Protein AF-A0A834ACS6-F1 (afdb_monomer_lite)

Radius of gyration: 17.72 Å; chains: 1; bounding box: 44×29×46 Å

Structure (mmCIF, N/CA/C/O backbone):
data_AF-A0A834ACS6-F1
#
_entry.id   AF-A0A834ACS6-F1
#
loop_
_atom_site.group_PDB
_atom_site.id
_atom_site.type_symbol
_atom_site.label_atom_id
_atom_site.label_alt_id
_atom_site.label_comp_id
_atom_site.label_asym_id
_atom_site.label_entity_id
_atom_site.label_seq_id
_atom_site.pdbx_PDB_ins_code
_atom_site.Cartn_x
_atom_site.Cartn_y
_atom_site.Cartn_z
_atom_site.occupancy
_atom_site.B_iso_or_equiv
_atom_site.auth_seq_id
_atom_site.auth_comp_id
_atom_site.auth_asym_id
_atom_site.auth_atom_id
_atom_site.pdbx_PDB_model_num
ATOM 1 N N . MET A 1 1 ? 6.576 -17.985 17.722 1.00 55.75 1 MET A N 1
ATOM 2 C CA . MET A 1 1 ? 7.570 -17.005 17.249 1.00 55.75 1 MET A CA 1
ATOM 3 C C . MET A 1 1 ? 7.306 -15.733 18.004 1.00 55.75 1 MET A C 1
ATOM 5 O O . MET A 1 1 ? 6.139 -15.431 18.216 1.00 55.75 1 MET A O 1
ATOM 9 N N . ASP A 1 2 ? 8.365 -15.080 18.455 1.00 81.12 2 ASP A N 1
ATOM 10 C CA . ASP A 1 2 ? 8.281 -13.766 19.085 1.00 81.12 2 ASP A CA 1
ATOM 11 C C . ASP A 1 2 ? 7.873 -12.723 18.027 1.00 81.12 2 ASP A C 1
ATOM 13 O O . ASP A 1 2 ? 8.293 -12.823 16.867 1.00 81.12 2 ASP A O 1
ATOM 17 N N . ASP A 1 3 ? 7.047 -11.744 18.390 1.00 79.25 3 ASP A N 1
ATOM 18 C CA . ASP A 1 3 ? 6.536 -10.731 17.456 1.00 79.25 3 ASP A CA 1
ATOM 19 C C . ASP A 1 3 ? 7.676 -9.887 16.868 1.00 79.25 3 ASP A C 1
ATOM 21 O O . ASP A 1 3 ? 7.630 -9.457 15.712 1.00 79.25 3 ASP A O 1
ATOM 25 N N . GLU A 1 4 ? 8.764 -9.728 17.625 1.00 84.50 4 GLU A N 1
ATOM 26 C CA . GLU A 1 4 ? 10.015 -9.120 17.165 1.00 84.50 4 GLU A CA 1
ATOM 27 C C . GLU A 1 4 ? 10.698 -9.930 16.049 1.00 84.50 4 GLU A C 1
ATOM 29 O O . GLU A 1 4 ? 11.180 -9.380 15.053 1.00 84.50 4 GLU A O 1
ATOM 34 N N . GLU A 1 5 ? 10.714 -11.258 16.175 1.00 88.44 5 GLU A N 1
ATOM 35 C CA . GLU A 1 5 ? 11.310 -12.150 15.179 1.00 88.44 5 GLU A CA 1
ATOM 36 C C . GLU A 1 5 ? 10.498 -12.127 13.878 1.00 88.44 5 GLU A C 1
ATOM 38 O O . GLU A 1 5 ? 11.068 -12.017 12.786 1.00 88.44 5 GLU A O 1
ATOM 43 N N . ASN A 1 6 ? 9.167 -12.145 13.999 1.00 87.75 6 ASN A N 1
ATOM 44 C CA . ASN A 1 6 ? 8.237 -12.002 12.879 1.00 87.75 6 ASN A CA 1
ATOM 45 C C . ASN A 1 6 ? 8.449 -10.674 12.141 1.00 87.75 6 ASN A C 1
ATOM 47 O O . ASN A 1 6 ? 8.594 -10.659 10.914 1.00 87.75 6 ASN A O 1
ATOM 51 N N . TYR A 1 7 ? 8.521 -9.562 12.877 1.00 90.56 7 TYR A N 1
ATOM 52 C CA . TYR A 1 7 ? 8.763 -8.239 12.305 1.00 90.56 7 TYR A CA 1
ATOM 53 C C . TYR A 1 7 ? 10.117 -8.162 11.587 1.00 90.56 7 TYR A C 1
ATOM 55 O O . TYR A 1 7 ? 10.200 -7.699 10.444 1.00 90.56 7 TYR A O 1
ATOM 63 N N . SER A 1 8 ? 11.180 -8.678 12.210 1.00 93.06 8 SER A N 1
ATOM 64 C CA . SER A 1 8 ? 12.515 -8.740 11.607 1.00 93.06 8 SER A CA 1
ATOM 65 C C . SER A 1 8 ? 12.514 -9.546 10.306 1.00 93.06 8 SER A C 1
ATOM 67 O O . SER A 1 8 ? 13.091 -9.115 9.300 1.00 93.06 8 SER A O 1
ATOM 69 N N . ALA A 1 9 ? 11.835 -10.696 10.288 1.00 94.06 9 ALA A N 1
ATOM 70 C CA . ALA A 1 9 ? 11.708 -11.533 9.101 1.00 94.06 9 ALA A CA 1
ATOM 71 C C . ALA A 1 9 ? 10.937 -10.818 7.979 1.00 94.06 9 ALA A C 1
ATOM 73 O O . ALA A 1 9 ? 11.402 -10.797 6.836 1.00 94.06 9 ALA A O 1
ATOM 74 N N . ALA A 1 10 ? 9.815 -10.168 8.302 1.00 93.50 10 ALA A N 1
ATOM 75 C CA . ALA A 1 10 ? 9.026 -9.391 7.349 1.00 93.50 10 ALA A CA 1
ATOM 76 C C . ALA A 1 10 ? 9.825 -8.214 6.763 1.00 93.50 10 ALA A C 1
ATOM 78 O O . ALA A 1 10 ? 9.845 -8.021 5.547 1.00 93.50 10 ALA A O 1
ATOM 79 N N . SER A 1 11 ? 10.562 -7.478 7.600 1.00 93.88 11 SER A N 1
ATOM 80 C CA . SER A 1 11 ? 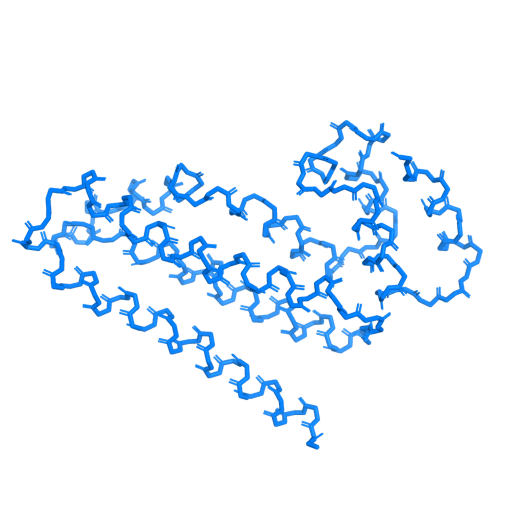11.436 -6.377 7.174 1.00 93.88 11 SER A CA 1
ATOM 81 C C . SER A 1 11 ? 12.523 -6.847 6.211 1.00 93.88 11 SER A C 1
ATOM 83 O O . SER A 1 11 ? 12.721 -6.257 5.143 1.00 93.88 11 SER A O 1
ATOM 85 N N . LYS A 1 12 ? 13.183 -7.967 6.528 1.00 95.56 12 LYS A N 1
ATOM 86 C CA . LYS A 1 12 ? 14.165 -8.595 5.634 1.00 95.56 12 LYS A CA 1
ATOM 87 C C . LYS A 1 12 ? 13.528 -9.023 4.315 1.00 95.56 12 LYS A C 1
ATOM 89 O O . LYS A 1 12 ? 14.106 -8.752 3.266 1.00 95.56 12 LYS A O 1
ATOM 94 N N . ALA A 1 13 ? 12.348 -9.641 4.346 1.00 95.19 13 ALA A N 1
ATOM 95 C CA . ALA A 1 13 ? 11.644 -10.077 3.143 1.00 95.19 13 ALA A CA 1
ATOM 96 C C . ALA A 1 13 ? 11.281 -8.894 2.230 1.00 95.19 13 ALA A C 1
ATOM 98 O O . ALA A 1 13 ? 11.572 -8.935 1.035 1.00 95.19 13 ALA A O 1
ATOM 99 N N . VAL A 1 14 ? 10.734 -7.810 2.789 1.00 95.44 14 VAL A N 1
ATOM 100 C CA . VAL A 1 14 ? 10.413 -6.577 2.051 1.00 95.44 14 VAL A CA 1
ATOM 101 C C . VAL A 1 14 ? 11.657 -5.995 1.378 1.00 95.44 14 VAL A C 1
ATOM 103 O O . VAL A 1 14 ? 11.653 -5.734 0.172 1.00 95.44 14 VAL A O 1
ATOM 106 N N . ARG A 1 15 ? 12.754 -5.847 2.128 1.00 95.88 15 ARG A N 1
ATOM 107 C CA . ARG A 1 15 ? 14.026 -5.342 1.586 1.00 95.88 15 ARG A CA 1
ATOM 108 C C . ARG A 1 15 ? 14.594 -6.262 0.514 1.00 95.88 15 ARG A C 1
ATOM 110 O O . ARG A 1 15 ? 15.105 -5.779 -0.492 1.00 95.88 15 ARG A O 1
ATOM 117 N N . GLN A 1 16 ? 14.470 -7.573 0.697 1.00 97.12 16 GLN A N 1
ATOM 118 C CA . GLN A 1 16 ? 14.925 -8.557 -0.276 1.00 97.12 16 GLN A CA 1
ATOM 119 C C . GLN A 1 16 ? 14.148 -8.446 -1.590 1.00 97.12 16 GLN A C 1
ATOM 121 O O . GLN A 1 16 ? 14.768 -8.463 -2.651 1.00 97.12 16 GLN A O 1
ATOM 126 N N . VAL A 1 17 ? 12.821 -8.287 -1.542 1.00 96.69 17 VAL A N 1
ATOM 127 C CA . VAL A 1 17 ? 11.998 -8.072 -2.744 1.00 96.69 17 VAL A CA 1
ATOM 128 C C . VAL A 1 17 ? 12.476 -6.831 -3.493 1.00 96.69 17 VAL A C 1
ATOM 130 O O . VAL A 1 17 ? 12.821 -6.927 -4.669 1.00 96.69 17 VAL A O 1
ATOM 133 N N . LEU A 1 18 ? 12.590 -5.689 -2.810 1.00 96.69 18 LEU A N 1
ATOM 134 C CA . LEU A 1 18 ? 13.067 -4.438 -3.411 1.00 96.69 18 LEU A CA 1
ATOM 135 C C . LEU A 1 18 ? 14.474 -4.580 -4.003 1.00 96.69 18 LEU A C 1
ATOM 137 O O . LEU A 1 18 ? 14.740 -4.108 -5.108 1.00 96.69 18 LEU A O 1
ATOM 141 N N . HIS A 1 19 ? 15.368 -5.271 -3.297 1.00 96.94 19 HIS A N 1
ATOM 142 C CA . HIS A 1 19 ? 16.716 -5.552 -3.773 1.00 96.94 19 HIS A CA 1
ATOM 143 C C . HIS A 1 19 ? 16.708 -6.382 -5.064 1.00 96.94 19 HIS A C 1
ATOM 145 O O . HIS A 1 19 ? 17.413 -6.040 -6.014 1.00 96.94 19 HIS A O 1
ATOM 151 N N . GLN A 1 20 ? 15.889 -7.436 -5.145 1.00 96.75 20 GLN A N 1
ATOM 152 C CA . GLN A 1 20 ? 15.779 -8.231 -6.371 1.00 96.75 20 GLN A CA 1
ATOM 153 C C . GLN A 1 20 ? 15.179 -7.427 -7.531 1.00 96.7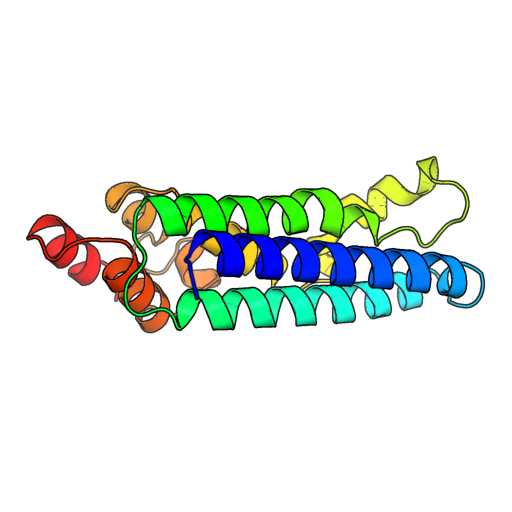5 20 GLN A C 1
ATOM 155 O O . GLN A 1 20 ? 15.674 -7.544 -8.650 1.00 96.75 20 GLN A O 1
ATOM 160 N N . LEU A 1 21 ? 14.190 -6.561 -7.281 1.00 96.56 21 LEU A N 1
ATOM 161 C CA . LEU A 1 21 ? 13.645 -5.673 -8.316 1.00 96.56 21 LEU A CA 1
ATOM 162 C C . LEU A 1 21 ? 14.705 -4.708 -8.859 1.00 96.56 21 LEU A C 1
ATOM 164 O O . LEU A 1 21 ? 14.840 -4.577 -10.073 1.00 96.56 21 LEU A O 1
ATOM 168 N N . LYS A 1 22 ? 15.509 -4.095 -7.980 1.00 95.44 22 LYS A N 1
ATOM 169 C CA . LYS A 1 22 ? 16.631 -3.226 -8.380 1.00 95.44 22 LYS A CA 1
ATOM 170 C C . LYS A 1 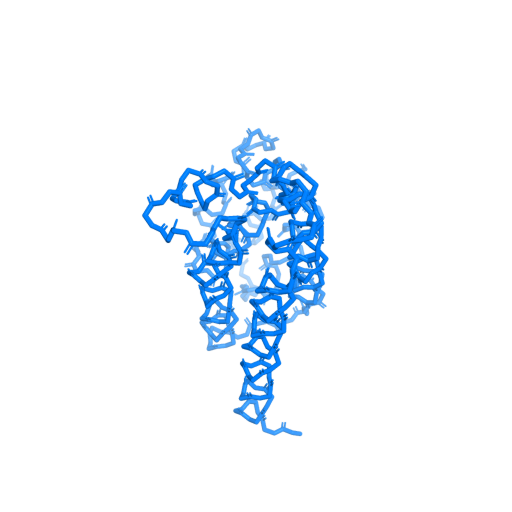22 ? 17.650 -3.989 -9.234 1.00 95.44 22 LYS A C 1
ATOM 172 O O . LYS A 1 22 ? 18.082 -3.489 -10.267 1.00 95.44 22 LYS A O 1
ATOM 177 N N . ARG A 1 23 ? 17.997 -5.225 -8.850 1.00 95.38 23 ARG A N 1
ATOM 178 C CA . ARG A 1 23 ? 18.924 -6.077 -9.618 1.00 95.38 23 ARG A CA 1
ATOM 179 C C . ARG A 1 23 ? 18.390 -6.447 -10.998 1.00 95.38 23 ARG A C 1
ATOM 181 O O . ARG A 1 23 ? 19.149 -6.399 -11.959 1.00 95.38 23 ARG A O 1
ATOM 188 N N . LEU A 1 24 ? 17.109 -6.803 -11.099 1.00 94.44 24 LEU A N 1
ATOM 189 C CA . LEU A 1 24 ? 16.462 -7.042 -12.391 1.00 94.44 24 LEU A CA 1
ATOM 190 C C . LEU A 1 24 ? 16.489 -5.778 -13.253 1.00 94.44 24 LEU A C 1
ATOM 192 O O . LEU A 1 24 ? 16.800 -5.863 -14.438 1.00 94.44 24 LEU A O 1
ATOM 196 N N . GLY A 1 25 ? 16.257 -4.615 -12.641 1.00 92.75 25 GLY A N 1
ATOM 197 C CA . GLY A 1 25 ? 16.346 -3.319 -13.301 1.00 92.75 25 GLY A CA 1
ATOM 198 C C . GLY A 1 25 ? 17.687 -3.086 -14.002 1.00 92.75 25 GLY A C 1
ATOM 199 O O . GLY A 1 25 ? 17.719 -2.767 -15.187 1.00 92.75 25 GLY A O 1
ATOM 200 N N . LEU A 1 26 ? 18.801 -3.364 -13.321 1.00 92.50 26 LEU A N 1
ATOM 201 C CA . LEU A 1 26 ? 20.143 -3.214 -13.904 1.00 92.50 26 LEU A CA 1
ATOM 202 C C . LEU A 1 26 ? 20.374 -4.085 -15.145 1.00 92.50 26 LEU A C 1
ATOM 204 O O . LEU A 1 26 ? 21.118 -3.691 -16.033 1.00 92.50 26 LEU A O 1
ATOM 208 N N . VAL A 1 27 ? 19.749 -5.262 -15.217 1.00 94.06 27 VAL A N 1
ATOM 209 C CA . VAL A 1 27 ? 19.851 -6.142 -16.392 1.00 94.06 27 VAL A CA 1
ATOM 210 C C . VAL A 1 27 ? 18.899 -5.685 -17.498 1.00 94.06 27 VAL A C 1
ATOM 212 O O . VAL A 1 27 ? 19.212 -5.785 -18.680 1.00 94.06 27 VAL A O 1
ATOM 215 N N . TRP A 1 28 ? 17.716 -5.198 -17.131 1.00 95.12 28 TRP A N 1
ATOM 216 C CA . TRP A 1 28 ? 16.667 -4.839 -18.079 1.00 95.12 28 TRP A CA 1
ATOM 217 C C . TRP A 1 28 ? 16.856 -3.476 -18.733 1.00 95.12 28 TRP A C 1
ATOM 219 O O . TRP A 1 28 ? 16.389 -3.316 -19.856 1.00 95.12 28 TRP A O 1
ATOM 229 N N . GLN A 1 29 ? 17.520 -2.516 -18.084 1.00 92.75 29 GLN A N 1
ATOM 230 C CA . GLN A 1 29 ? 17.731 -1.173 -18.647 1.00 92.75 29 GLN A CA 1
ATOM 231 C C . GLN A 1 29 ? 18.480 -1.204 -19.995 1.00 92.75 29 GLN A C 1
ATOM 233 O O . GLN A 1 29 ? 18.186 -0.402 -20.875 1.00 92.75 29 GLN A O 1
ATOM 238 N N . ASP A 1 30 ? 19.387 -2.172 -20.185 1.00 91.19 30 ASP A N 1
ATOM 239 C CA . ASP A 1 30 ? 20.202 -2.310 -21.403 1.00 91.19 30 ASP A CA 1
ATOM 240 C C . ASP A 1 30 ? 19.556 -3.219 -22.467 1.00 91.19 30 ASP A C 1
ATOM 242 O O . ASP A 1 30 ? 20.063 -3.348 -23.581 1.00 91.19 30 ASP A O 1
ATOM 246 N N . VAL A 1 31 ? 18.435 -3.869 -22.133 1.00 95.31 31 VAL A N 1
ATOM 247 C CA . VAL A 1 31 ? 17.772 -4.874 -22.984 1.00 95.31 31 VAL A CA 1
ATOM 248 C C . VAL A 1 31 ? 16.376 -4.427 -23.415 1.00 95.31 31 VAL A C 1
ATOM 250 O O . VAL A 1 31 ? 15.955 -4.691 -24.542 1.00 95.31 31 VAL A O 1
ATOM 253 N N . LEU A 1 32 ? 15.631 -3.773 -22.524 1.00 95.56 32 LEU A N 1
ATOM 254 C CA . LEU A 1 32 ? 14.239 -3.399 -22.741 1.00 95.56 32 LEU A CA 1
ATOM 255 C C . LEU A 1 32 ? 14.114 -1.918 -23.114 1.00 95.56 32 LEU A C 1
ATOM 257 O O . LEU A 1 32 ? 14.714 -1.061 -22.469 1.00 95.56 32 LEU A O 1
ATOM 261 N N . PRO A 1 33 ? 13.236 -1.574 -24.072 1.00 97.00 33 PRO A N 1
ATOM 262 C CA . PRO A 1 33 ? 12.802 -0.196 -24.248 1.00 97.00 33 PRO A CA 1
ATOM 263 C C . PRO A 1 33 ? 12.176 0.355 -22.959 1.00 97.00 33 PRO A C 1
ATOM 265 O O . PRO A 1 33 ? 11.445 -0.353 -22.264 1.00 97.00 33 PRO A O 1
ATOM 268 N N . VAL A 1 34 ? 12.391 1.644 -22.684 1.00 95.69 34 VAL A N 1
ATOM 269 C CA . VAL A 1 34 ? 11.947 2.350 -21.463 1.00 95.69 34 VAL A CA 1
ATOM 270 C C . VAL A 1 34 ? 10.494 2.049 -21.076 1.00 95.69 34 VAL A C 1
ATOM 272 O O . VAL A 1 34 ? 10.192 1.749 -19.924 1.00 95.69 34 VAL A O 1
ATOM 275 N N . ASN A 1 35 ? 9.568 2.115 -22.033 1.00 94.75 35 ASN A N 1
ATOM 276 C CA . ASN A 1 35 ? 8.147 1.890 -21.773 1.00 94.75 35 ASN A CA 1
ATOM 277 C C . ASN A 1 35 ? 7.841 0.437 -21.370 1.00 94.75 35 ASN A C 1
ATOM 279 O O . ASN A 1 35 ? 6.913 0.199 -20.598 1.00 94.75 35 ASN A O 1
ATOM 283 N N . ILE A 1 36 ? 8.596 -0.529 -21.896 1.00 97.25 36 ILE A N 1
ATOM 284 C CA . ILE A 1 36 ? 8.468 -1.946 -21.550 1.00 97.25 36 ILE A CA 1
ATOM 285 C C . ILE A 1 36 ? 9.109 -2.208 -20.189 1.00 97.25 36 ILE A C 1
ATOM 287 O O . ILE A 1 36 ? 8.491 -2.877 -19.364 1.00 97.25 36 ILE A O 1
ATOM 291 N N . TYR A 1 37 ? 10.272 -1.608 -19.917 1.00 97.44 37 TYR A N 1
ATOM 292 C CA . TYR A 1 37 ? 10.913 -1.633 -18.602 1.00 97.44 37 TYR A CA 1
ATOM 293 C C . TYR A 1 37 ? 9.950 -1.168 -17.503 1.00 97.44 37 TYR A C 1
ATOM 295 O O . TYR A 1 37 ? 9.680 -1.913 -16.560 1.00 97.44 37 TYR A O 1
ATOM 303 N N . CYS A 1 38 ? 9.380 0.038 -17.638 1.00 97.25 38 CYS A N 1
ATOM 304 C CA . CYS A 1 38 ? 8.524 0.621 -16.601 1.00 97.25 38 CYS A CA 1
ATOM 305 C C . CYS A 1 38 ? 7.270 -0.226 -16.361 1.00 97.25 38 CYS A C 1
ATOM 307 O O . CYS A 1 38 ? 6.877 -0.435 -15.215 1.00 97.25 38 CYS A O 1
ATOM 309 N N . LYS A 1 39 ? 6.674 -0.781 -17.424 1.00 97.31 39 LYS A N 1
ATOM 310 C CA . LYS A 1 39 ? 5.543 -1.711 -17.302 1.00 97.31 39 LYS A CA 1
ATOM 311 C C . LYS A 1 39 ? 5.934 -3.009 -16.595 1.00 97.31 39 LYS A C 1
ATOM 313 O O . LYS A 1 39 ? 5.192 -3.462 -15.726 1.00 97.31 39 LYS A O 1
ATOM 318 N N . ALA A 1 40 ? 7.073 -3.604 -16.947 1.00 97.50 40 ALA A N 1
ATOM 319 C CA . ALA A 1 40 ? 7.528 -4.863 -16.365 1.00 97.50 40 ALA A CA 1
ATOM 320 C C . ALA A 1 40 ? 7.833 -4.712 -14.869 1.00 97.50 40 ALA A C 1
ATOM 322 O O . ALA A 1 40 ? 7.271 -5.432 -14.044 1.00 97.50 40 ALA A O 1
ATOM 323 N N . VAL A 1 41 ? 8.660 -3.730 -14.504 1.00 96.94 41 VAL A N 1
ATOM 324 C CA . VAL A 1 41 ? 9.016 -3.480 -13.102 1.00 96.94 41 VAL A CA 1
ATOM 325 C C . VAL A 1 41 ? 7.804 -3.003 -12.299 1.00 96.94 41 VAL A C 1
ATOM 327 O O . VAL A 1 41 ? 7.591 -3.474 -11.183 1.00 96.94 41 VAL A O 1
ATOM 330 N N . GLY A 1 42 ? 6.960 -2.142 -12.877 1.00 97.75 42 GLY A N 1
ATOM 331 C CA . GLY A 1 42 ? 5.718 -1.703 -12.242 1.00 97.75 42 GLY A CA 1
ATOM 332 C C . GLY A 1 42 ? 4.754 -2.851 -11.960 1.00 97.75 42 GLY A C 1
ATOM 333 O O . GLY A 1 42 ? 4.179 -2.907 -10.877 1.00 97.75 42 GLY A O 1
ATOM 334 N N . THR A 1 43 ? 4.654 -3.831 -12.862 1.00 98.12 43 THR A N 1
ATOM 335 C CA . THR A 1 43 ? 3.851 -5.043 -12.631 1.00 98.12 43 THR A CA 1
ATOM 336 C C . THR A 1 43 ? 4.382 -5.840 -11.441 1.00 98.12 43 THR A C 1
ATOM 338 O O . THR A 1 43 ? 3.604 -6.213 -10.566 1.00 98.12 43 THR A O 1
ATOM 341 N N . LEU A 1 44 ? 5.700 -6.052 -11.358 1.00 98.06 44 LEU A N 1
ATOM 342 C CA . LEU A 1 44 ? 6.306 -6.783 -10.242 1.00 98.06 44 LEU A CA 1
ATOM 343 C C . LEU A 1 44 ? 6.126 -6.058 -8.901 1.00 98.06 44 LEU A C 1
ATOM 345 O O . LEU A 1 44 ? 5.750 -6.681 -7.906 1.00 98.06 44 LEU A O 1
ATOM 349 N N . LEU A 1 45 ? 6.351 -4.741 -8.873 1.00 98.25 45 LEU A N 1
ATOM 350 C CA . LEU A 1 45 ? 6.130 -3.936 -7.673 1.00 98.25 45 LEU A CA 1
ATOM 351 C C . LEU A 1 45 ? 4.647 -3.933 -7.273 1.00 98.25 45 LEU A C 1
ATOM 353 O O . LEU A 1 45 ? 4.329 -4.063 -6.093 1.00 98.25 45 LEU A O 1
ATOM 357 N N . ASN A 1 46 ? 3.736 -3.856 -8.247 1.00 98.38 46 ASN A N 1
ATOM 358 C CA . ASN A 1 46 ? 2.300 -3.956 -8.007 1.00 98.38 46 ASN A CA 1
ATOM 359 C C . ASN A 1 46 ? 1.918 -5.298 -7.382 1.00 98.38 46 ASN A C 1
ATOM 361 O O . ASN A 1 46 ? 1.101 -5.313 -6.466 1.00 98.38 46 ASN A O 1
ATOM 365 N N . THR A 1 47 ? 2.498 -6.411 -7.834 1.00 98.19 47 THR A N 1
ATOM 366 C CA . THR A 1 47 ? 2.263 -7.730 -7.231 1.00 98.19 47 THR A CA 1
ATOM 367 C C . THR A 1 47 ? 2.712 -7.762 -5.772 1.00 98.19 47 THR A C 1
ATOM 369 O O . THR A 1 47 ? 1.938 -8.184 -4.917 1.00 98.19 47 THR A O 1
ATOM 372 N N . ALA A 1 48 ? 3.911 -7.258 -5.466 1.00 97.44 48 ALA A N 1
ATOM 373 C CA . ALA A 1 48 ? 4.408 -7.200 -4.091 1.00 97.44 48 ALA A CA 1
ATOM 374 C C . ALA A 1 48 ? 3.504 -6.345 -3.187 1.00 97.44 48 ALA A C 1
ATOM 376 O O . ALA A 1 48 ? 3.117 -6.779 -2.105 1.00 97.44 48 ALA A O 1
ATOM 377 N N . ILE A 1 49 ? 3.111 -5.157 -3.651 1.00 98.00 49 ILE A N 1
ATOM 378 C CA . ILE A 1 49 ? 2.204 -4.264 -2.918 1.00 98.00 49 ILE A CA 1
ATOM 379 C C . ILE A 1 49 ? 0.823 -4.895 -2.736 1.00 98.00 49 ILE A C 1
ATOM 381 O O . ILE A 1 49 ? 0.251 -4.804 -1.654 1.00 98.00 49 ILE A O 1
ATOM 385 N N . SER A 1 50 ? 0.291 -5.551 -3.770 1.00 97.81 50 SER A N 1
ATOM 386 C CA . SER A 1 50 ? -1.002 -6.239 -3.695 1.00 97.81 50 SER A CA 1
ATOM 387 C C . SER A 1 50 ? -0.988 -7.304 -2.603 1.00 97.81 50 SER A C 1
ATOM 389 O O . SER A 1 50 ? -1.915 -7.354 -1.800 1.00 97.81 50 SER A O 1
ATOM 391 N N . GLU A 1 51 ? 0.077 -8.105 -2.538 1.00 96.94 51 GLU A N 1
ATOM 392 C CA . GLU A 1 51 ? 0.234 -9.131 -1.507 1.00 96.94 51 GLU A CA 1
ATOM 393 C C . GLU A 1 51 ? 0.329 -8.511 -0.109 1.00 96.94 51 GLU A C 1
ATOM 395 O O . GLU A 1 51 ? -0.351 -8.968 0.804 1.00 96.94 51 GLU A O 1
ATOM 400 N N . ILE A 1 52 ? 1.104 -7.433 0.066 1.00 96.75 52 ILE A N 1
ATOM 401 C CA . ILE A 1 52 ? 1.204 -6.736 1.359 1.00 96.75 52 ILE A CA 1
ATOM 402 C C . ILE A 1 52 ? -0.169 -6.223 1.810 1.00 96.75 52 ILE A C 1
ATOM 404 O O . ILE A 1 52 ? -0.549 -6.446 2.957 1.00 96.75 52 ILE A O 1
ATOM 408 N N . ILE A 1 53 ? -0.931 -5.583 0.914 1.00 97.19 53 ILE A N 1
ATOM 409 C CA . ILE A 1 53 ? -2.287 -5.107 1.221 1.00 97.19 53 ILE A CA 1
ATOM 410 C C . ILE A 1 53 ? -3.163 -6.275 1.676 1.00 97.19 53 ILE A C 1
ATOM 412 O O . ILE A 1 53 ? -3.761 -6.206 2.748 1.00 97.19 53 ILE A O 1
ATOM 416 N N . VAL A 1 54 ? -3.208 -7.361 0.898 1.00 96.12 54 VAL A N 1
ATOM 417 C CA . VAL A 1 54 ? -4.021 -8.543 1.217 1.00 96.12 54 VAL A CA 1
ATOM 418 C C . VAL A 1 54 ? -3.647 -9.105 2.588 1.00 96.12 54 VAL A C 1
ATOM 420 O O . VAL A 1 54 ? -4.528 -9.326 3.413 1.00 96.12 54 VAL A O 1
ATOM 423 N N . ARG A 1 55 ? -2.352 -9.272 2.873 1.00 95.25 55 ARG A N 1
ATOM 424 C CA . ARG A 1 55 ? -1.878 -9.814 4.154 1.00 95.25 55 ARG A CA 1
ATOM 425 C C . ARG A 1 55 ? -2.243 -8.936 5.341 1.00 95.25 55 ARG A C 1
ATOM 427 O O . ARG A 1 55 ? -2.674 -9.477 6.349 1.00 95.25 55 ARG A O 1
ATOM 434 N N . ILE A 1 56 ? -2.101 -7.617 5.223 1.00 95.56 56 ILE A N 1
ATOM 435 C CA . ILE A 1 56 ? -2.442 -6.686 6.307 1.00 95.56 56 ILE A CA 1
ATOM 436 C C . ILE A 1 56 ? -3.955 -6.648 6.529 1.00 95.56 56 ILE A C 1
ATOM 438 O O . ILE A 1 56 ? -4.415 -6.741 7.660 1.00 95.56 56 ILE A O 1
ATOM 442 N N . THR A 1 57 ? -4.743 -6.550 5.456 1.00 93.88 57 THR A N 1
ATOM 443 C CA . THR A 1 57 ? -6.214 -6.492 5.559 1.00 93.88 57 THR A CA 1
ATOM 444 C C . THR A 1 57 ? -6.854 -7.795 6.045 1.00 93.88 57 THR A C 1
ATOM 446 O O . THR A 1 57 ? -8.003 -7.773 6.476 1.00 93.88 57 THR A O 1
ATOM 449 N N . ALA A 1 58 ? -6.125 -8.913 5.997 1.00 93.81 58 ALA A N 1
ATOM 450 C CA . ALA A 1 58 ? -6.562 -10.205 6.519 1.00 93.81 58 ALA A CA 1
ATOM 451 C C . ALA A 1 58 ? -6.312 -10.383 8.029 1.00 93.81 58 ALA A C 1
ATOM 453 O O . ALA A 1 58 ? -6.760 -11.379 8.594 1.00 93.81 58 ALA A O 1
ATOM 454 N N . LEU A 1 59 ? -5.592 -9.464 8.682 1.00 93.56 59 LEU A N 1
ATOM 455 C CA . LEU A 1 59 ? -5.367 -9.515 10.127 1.00 93.56 59 LEU A CA 1
ATOM 456 C C . LEU A 1 59 ? -6.656 -9.149 10.874 1.00 93.56 59 LEU A C 1
ATOM 458 O O . LEU A 1 59 ? -7.297 -8.144 10.567 1.00 93.56 59 LEU A O 1
ATOM 462 N N . GLU A 1 60 ? -7.032 -9.967 11.857 1.00 91.94 60 GLU A N 1
ATOM 463 C CA . GLU A 1 60 ? -8.266 -9.774 12.632 1.00 91.94 60 GLU A CA 1
ATOM 464 C C . GLU A 1 60 ? -8.099 -8.808 13.811 1.00 91.94 60 GLU A C 1
ATOM 466 O O . GLU A 1 60 ? -9.059 -8.132 14.179 1.00 91.94 60 GLU A O 1
ATOM 471 N N . ASP A 1 61 ? -6.894 -8.740 14.379 1.00 93.25 61 ASP A N 1
ATOM 472 C CA . ASP A 1 61 ? -6.517 -7.856 15.482 1.00 93.25 61 ASP A CA 1
ATOM 473 C C . ASP A 1 61 ? -5.106 -7.322 15.220 1.00 93.25 61 ASP A C 1
ATOM 475 O O . ASP A 1 61 ? -4.205 -8.075 14.842 1.00 93.25 61 ASP A O 1
ATOM 479 N N . ILE A 1 62 ? -4.937 -6.012 15.353 1.00 95.06 62 ILE A N 1
ATOM 480 C CA . ILE A 1 62 ? -3.683 -5.300 15.137 1.00 95.06 62 ILE A CA 1
ATOM 481 C C . ILE A 1 62 ? -3.491 -4.395 16.349 1.00 95.06 62 ILE A C 1
ATOM 483 O O . ILE A 1 62 ? -4.200 -3.399 16.523 1.00 95.06 62 ILE A O 1
ATOM 487 N N . SER A 1 63 ? -2.512 -4.734 17.186 1.00 94.19 63 SER A N 1
ATOM 488 C CA . SER A 1 63 ? -2.127 -3.883 18.308 1.00 94.19 63 SER A CA 1
ATOM 489 C C . SER A 1 63 ? -1.577 -2.541 17.807 1.00 94.19 63 SER A C 1
ATOM 491 O O . SER A 1 63 ? -1.144 -2.420 16.661 1.00 94.19 63 SER A O 1
ATOM 493 N N . THR A 1 64 ? -1.547 -1.513 18.662 1.00 93.12 64 THR A N 1
ATOM 494 C CA . THR A 1 64 ? -0.934 -0.222 18.296 1.00 93.12 64 THR A CA 1
ATOM 495 C C . THR A 1 64 ? 0.519 -0.397 17.848 1.00 93.12 64 THR A C 1
ATOM 497 O O . THR A 1 64 ? 0.932 0.186 16.849 1.00 93.12 64 THR A O 1
ATOM 500 N N . GLU A 1 65 ? 1.275 -1.243 18.552 1.00 94.75 65 GLU A N 1
ATOM 501 C CA . GLU A 1 65 ? 2.672 -1.524 18.225 1.00 94.75 65 GLU A CA 1
ATOM 502 C C . GLU A 1 65 ? 2.811 -2.228 16.866 1.00 94.75 65 GLU A C 1
ATOM 504 O O . GLU A 1 65 ? 3.651 -1.842 16.050 1.00 94.75 65 GLU A O 1
ATOM 509 N N . ASP A 1 66 ? 1.954 -3.209 16.574 1.00 94.88 66 ASP A N 1
ATOM 510 C CA . ASP A 1 66 ? 1.944 -3.874 15.270 1.00 94.88 66 ASP A CA 1
ATOM 511 C C . ASP A 1 66 ? 1.513 -2.925 14.150 1.00 94.88 66 ASP A C 1
ATOM 513 O O . ASP A 1 66 ? 2.072 -2.978 13.056 1.00 94.88 66 ASP A O 1
ATOM 517 N N . GLY A 1 67 ? 0.578 -2.011 14.417 1.00 96.12 67 GLY A N 1
ATOM 518 C CA . GLY A 1 67 ? 0.193 -0.946 13.492 1.00 96.12 67 GLY A CA 1
ATOM 519 C C . GLY A 1 67 ? 1.387 -0.077 13.083 1.00 96.12 67 GLY A C 1
ATOM 520 O O . GLY A 1 67 ? 1.615 0.139 11.888 1.00 96.12 67 GLY A O 1
ATOM 521 N N . ASP A 1 68 ? 2.206 0.339 14.052 1.00 96.25 68 ASP A N 1
ATOM 522 C CA . ASP A 1 68 ? 3.426 1.128 13.825 1.00 96.25 68 ASP A CA 1
ATOM 523 C C . ASP A 1 68 ? 4.506 0.334 13.070 1.00 96.25 68 ASP A C 1
ATOM 525 O O . ASP A 1 68 ? 5.173 0.853 12.160 1.00 96.25 68 ASP A O 1
ATOM 529 N N . ARG A 1 69 ? 4.663 -0.953 13.398 1.00 96.31 69 ARG A N 1
ATOM 530 C CA . ARG A 1 69 ? 5.569 -1.881 12.702 1.00 96.31 69 ARG A CA 1
ATOM 531 C C . ARG A 1 69 ? 5.146 -2.078 11.245 1.00 96.31 69 ARG A C 1
ATOM 533 O O . ARG A 1 69 ? 5.961 -1.908 10.335 1.00 96.31 69 ARG A O 1
ATOM 540 N N . LEU A 1 70 ? 3.872 -2.374 10.994 1.00 97.25 70 LEU A N 1
ATOM 541 C CA . LEU A 1 70 ? 3.312 -2.528 9.649 1.00 97.25 70 LEU A CA 1
ATOM 542 C C . LEU A 1 70 ? 3.443 -1.238 8.838 1.00 97.25 70 LEU A C 1
ATOM 544 O O . LEU A 1 70 ? 3.844 -1.286 7.672 1.00 97.25 70 LEU A O 1
ATOM 548 N N . TYR A 1 71 ? 3.183 -0.083 9.453 1.00 97.81 71 TYR A N 1
ATOM 549 C CA . TYR A 1 71 ? 3.386 1.212 8.814 1.00 97.81 71 TYR A CA 1
ATOM 550 C C . TYR A 1 71 ? 4.853 1.419 8.418 1.00 97.81 71 TYR A C 1
ATOM 552 O O . TYR A 1 71 ? 5.135 1.819 7.288 1.00 97.81 71 TYR A O 1
ATOM 560 N N . SER A 1 72 ? 5.798 1.077 9.295 1.00 97.44 72 SER A N 1
ATOM 561 C CA . SER A 1 72 ? 7.239 1.180 9.027 1.00 97.44 72 SER A CA 1
ATOM 562 C C . SER A 1 72 ? 7.697 0.282 7.867 1.00 97.44 72 SER A C 1
ATOM 564 O O . SER A 1 72 ? 8.496 0.706 7.020 1.00 97.44 72 SER A O 1
ATOM 566 N N . LEU A 1 73 ? 7.152 -0.936 7.768 1.00 96.94 73 LEU A N 1
ATOM 567 C CA . LEU A 1 73 ? 7.373 -1.825 6.620 1.00 96.94 73 LEU A CA 1
ATOM 568 C C . LEU A 1 73 ? 6.829 -1.207 5.333 1.00 96.94 73 LEU A C 1
ATOM 570 O O . LEU A 1 73 ? 7.537 -1.143 4.325 1.00 96.94 73 LEU A O 1
ATOM 574 N N . CYS A 1 74 ? 5.593 -0.706 5.374 1.00 97.94 74 CYS A N 1
ATOM 575 C CA . CYS A 1 74 ? 4.966 -0.089 4.213 1.00 97.94 74 CYS A CA 1
ATOM 576 C C . CYS A 1 74 ? 5.715 1.167 3.763 1.00 97.94 74 CYS A C 1
ATOM 578 O O . CYS A 1 74 ? 5.929 1.364 2.568 1.00 97.94 74 CYS A O 1
ATOM 580 N N . LYS A 1 75 ? 6.197 1.973 4.712 1.00 97.75 75 LYS A N 1
ATOM 581 C CA . LYS A 1 75 ? 7.013 3.157 4.448 1.00 97.75 75 LYS A CA 1
ATOM 582 C C . LYS A 1 75 ? 8.316 2.808 3.737 1.00 97.75 75 LYS A C 1
ATOM 584 O O . LYS A 1 75 ? 8.673 3.481 2.781 1.00 97.75 75 LYS A O 1
ATOM 589 N N . THR A 1 76 ? 8.967 1.707 4.114 1.00 97.62 76 THR A N 1
ATOM 590 C CA . THR A 1 76 ? 10.160 1.219 3.399 1.00 97.62 76 THR A CA 1
ATOM 591 C C . THR A 1 76 ? 9.846 0.933 1.926 1.00 97.62 76 THR A C 1
ATOM 593 O O . THR A 1 76 ? 10.581 1.365 1.041 1.00 97.62 76 THR A O 1
ATOM 596 N N . VAL A 1 77 ? 8.724 0.262 1.640 1.00 97.81 77 VAL A N 1
ATOM 597 C CA . VAL A 1 77 ? 8.259 0.043 0.257 1.00 97.81 77 VAL A CA 1
ATOM 598 C C . VAL A 1 77 ? 7.919 1.362 -0.428 1.00 97.81 77 VAL A C 1
ATOM 600 O O . VAL A 1 77 ? 8.172 1.506 -1.620 1.00 97.81 77 VAL A O 1
ATOM 603 N N . MET A 1 78 ? 7.365 2.328 0.300 1.00 97.44 78 MET A N 1
ATOM 604 C CA . MET A 1 78 ? 6.962 3.606 -0.269 1.00 97.44 78 MET A CA 1
ATOM 605 C C . MET A 1 78 ? 8.140 4.497 -0.656 1.00 97.44 78 MET A C 1
ATOM 607 O O . MET A 1 78 ? 8.099 5.126 -1.713 1.00 97.44 78 MET A O 1
ATOM 611 N N . ASP A 1 79 ? 9.189 4.498 0.157 1.00 96.62 79 ASP A N 1
ATOM 612 C CA . ASP A 1 79 ? 10.384 5.310 -0.053 1.00 96.62 79 ASP A CA 1
ATOM 613 C C . ASP A 1 79 ? 11.321 4.663 -1.090 1.00 96.62 79 ASP A C 1
ATOM 615 O O . ASP A 1 79 ? 11.864 5.338 -1.967 1.00 96.62 79 ASP A O 1
ATOM 619 N N . GLU A 1 80 ? 11.494 3.338 -1.034 1.00 96.88 80 GLU A N 1
ATOM 620 C CA . GLU A 1 80 ? 12.415 2.614 -1.918 1.00 96.88 80 GLU A CA 1
ATOM 621 C C . GLU A 1 80 ? 11.764 2.087 -3.200 1.00 96.88 80 GLU A C 1
ATOM 623 O O . GLU A 1 80 ? 12.457 1.871 -4.196 1.00 96.88 80 GLU A O 1
ATOM 628 N N . GLY A 1 81 ? 10.449 1.871 -3.191 1.00 97.00 81 GLY A N 1
ATOM 629 C CA . GLY A 1 81 ? 9.678 1.374 -4.326 1.00 97.00 81 GLY A CA 1
ATOM 630 C C . GLY A 1 81 ? 9.869 2.204 -5.592 1.00 97.00 81 GLY A C 1
ATOM 631 O O . GLY A 1 81 ? 10.158 1.608 -6.617 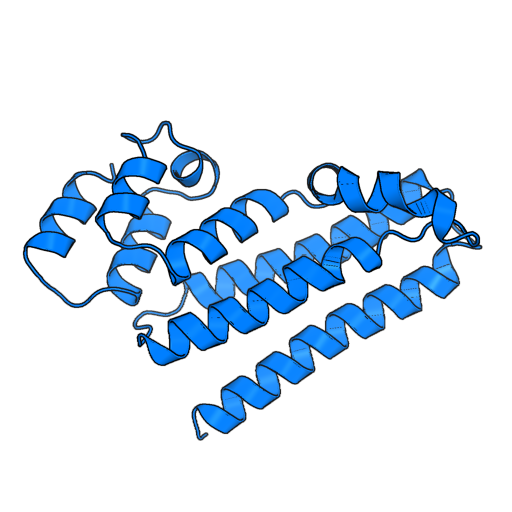1.00 97.00 81 GLY A O 1
ATOM 632 N N . PRO A 1 82 ? 9.815 3.548 -5.573 1.00 97.31 82 PRO A N 1
ATOM 633 C CA . PRO A 1 82 ? 10.030 4.362 -6.769 1.00 97.31 82 PRO A CA 1
ATOM 634 C C . PRO A 1 82 ? 11.427 4.197 -7.369 1.00 97.31 82 PRO A C 1
ATOM 636 O O . PRO A 1 82 ? 11.592 4.292 -8.580 1.00 97.31 82 PRO A O 1
ATOM 639 N N . GLN A 1 83 ? 12.431 3.876 -6.548 1.00 95.69 83 GLN A N 1
ATOM 640 C CA . GLN A 1 83 ? 13.827 3.761 -6.981 1.00 95.69 83 GLN A CA 1
ATOM 641 C C . GLN A 1 83 ? 14.079 2.570 -7.917 1.00 95.69 83 GLN A C 1
ATOM 643 O O . GLN A 1 83 ? 15.127 2.498 -8.550 1.00 95.69 83 GLN A O 1
ATOM 648 N N . VAL A 1 84 ? 13.127 1.639 -8.050 1.00 96.25 84 VAL A N 1
ATOM 649 C CA . VAL A 1 84 ? 13.207 0.553 -9.044 1.00 96.25 84 VAL A CA 1
ATOM 650 C C . VAL A 1 84 ? 12.956 1.053 -10.475 1.00 96.25 84 VAL A C 1
ATOM 652 O O . VAL A 1 84 ? 13.315 0.379 -11.443 1.00 96.25 84 VAL A O 1
ATOM 655 N N . PHE A 1 85 ? 12.339 2.229 -10.635 1.00 96.94 85 PHE A N 1
ATOM 656 C CA . PHE A 1 85 ? 12.071 2.849 -11.931 1.00 96.94 85 PHE A CA 1
ATOM 657 C C . PHE A 1 85 ? 13.310 3.595 -12.432 1.00 96.94 85 PHE A C 1
ATOM 659 O O . PHE A 1 85 ? 13.351 4.823 -12.473 1.00 96.94 85 PHE A O 1
ATOM 666 N N . ALA A 1 86 ? 14.323 2.824 -12.824 1.00 95.88 86 ALA A N 1
ATOM 667 C CA . ALA A 1 86 ? 15.579 3.308 -13.385 1.00 95.88 86 ALA A CA 1
ATOM 668 C C . ALA A 1 86 ? 15.835 2.733 -14.798 1.00 95.88 86 ALA A C 1
ATOM 670 O O . ALA A 1 86 ? 16.776 1.972 -14.988 1.00 95.88 86 ALA A O 1
ATOM 671 N N . PRO A 1 87 ? 14.986 3.044 -15.799 1.00 94.69 87 PRO A N 1
ATOM 672 C CA . PRO A 1 87 ? 15.131 2.505 -17.156 1.00 94.69 87 PRO A CA 1
ATOM 673 C C . PRO A 1 87 ? 16.337 3.061 -17.930 1.00 94.69 87 PRO A C 1
ATOM 675 O O . PRO A 1 87 ? 16.632 2.563 -19.011 1.00 94.69 87 PRO A O 1
ATOM 678 N N . LEU A 1 88 ? 16.974 4.134 -17.453 1.00 93.75 88 LEU A N 1
ATOM 679 C CA . LEU A 1 88 ? 18.130 4.760 -18.091 1.00 93.75 88 LEU A CA 1
ATOM 680 C C . LEU A 1 88 ? 19.362 4.617 -17.197 1.00 93.75 88 LEU A C 1
ATOM 682 O O . LEU A 1 88 ? 19.266 4.786 -15.983 1.00 93.75 88 LEU A O 1
ATOM 686 N N . SER A 1 89 ? 20.528 4.416 -17.809 1.00 88.25 89 SER A N 1
ATOM 687 C CA . SER A 1 89 ? 21.811 4.317 -17.101 1.00 88.25 89 SER A CA 1
ATOM 688 C C . SER A 1 89 ? 22.212 5.609 -16.379 1.00 88.25 89 SER A C 1
ATOM 690 O O . SER A 1 89 ? 22.868 5.570 -15.341 1.00 88.25 89 SER A O 1
ATOM 692 N N . GLU A 1 90 ? 21.801 6.767 -16.900 1.00 90.38 90 GLU A N 1
ATOM 693 C CA . GLU A 1 90 ? 21.976 8.056 -16.230 1.00 90.38 90 GLU A CA 1
ATOM 694 C C . GLU A 1 90 ? 20.867 8.295 -15.195 1.00 90.38 90 GLU A C 1
ATOM 696 O O . GLU A 1 90 ? 19.729 8.629 -15.538 1.00 90.38 90 GLU A O 1
ATOM 701 N N . GLU A 1 91 ? 21.220 8.198 -13.913 1.00 84.62 91 GLU A N 1
ATOM 702 C CA . GLU A 1 91 ? 20.286 8.308 -12.785 1.00 84.62 91 GLU A CA 1
ATOM 703 C C . GLU A 1 91 ? 19.494 9.628 -12.766 1.00 84.62 91 GLU A C 1
ATOM 705 O O . GLU A 1 91 ? 18.288 9.637 -12.510 1.00 84.62 91 GLU A O 1
ATOM 710 N N . SER A 1 92 ? 20.127 10.742 -13.146 1.00 89.75 92 SER A N 1
ATOM 711 C CA . SER A 1 92 ? 19.489 12.066 -13.203 1.00 89.75 92 SER A CA 1
ATOM 712 C C . SER A 1 92 ? 18.303 12.136 -14.174 1.00 89.75 92 SER A C 1
ATOM 714 O O . SER A 1 92 ? 17.406 12.964 -13.995 1.00 89.75 92 SER A O 1
ATOM 716 N N . LYS A 1 93 ? 18.254 11.252 -15.180 1.00 92.00 93 LYS A N 1
ATOM 717 C CA . LYS A 1 93 ? 17.177 11.190 -16.179 1.00 92.00 93 LYS A CA 1
ATOM 718 C C . LYS A 1 93 ? 16.002 10.308 -15.744 1.00 92.00 93 LYS A C 1
ATOM 720 O O . LYS A 1 93 ? 14.972 10.308 -16.424 1.00 92.00 93 LYS A O 1
ATOM 725 N N . ASN A 1 94 ? 16.119 9.586 -14.626 1.00 94.94 94 ASN A N 1
ATOM 726 C CA . ASN A 1 94 ? 15.095 8.639 -14.182 1.00 94.94 94 ASN A CA 1
ATOM 727 C C . ASN A 1 94 ? 13.997 9.256 -13.314 1.00 94.94 94 ASN A C 1
ATOM 729 O O . ASN A 1 94 ? 12.915 8.679 -13.216 1.00 94.94 94 ASN A O 1
ATOM 733 N N . ARG A 1 95 ? 14.227 10.448 -12.747 1.00 94.44 95 ARG A N 1
ATOM 734 C CA . ARG A 1 95 ? 13.314 11.109 -11.800 1.00 94.44 95 ARG A CA 1
ATOM 735 C C . ARG A 1 95 ? 11.852 11.133 -12.258 1.00 94.44 95 ARG A C 1
ATOM 737 O O . ARG A 1 95 ? 10.967 10.803 -11.478 1.00 94.44 95 ARG A O 1
ATOM 744 N N . LYS A 1 96 ? 11.598 11.434 -13.535 1.00 94.38 96 LYS A N 1
ATOM 745 C CA . LYS A 1 96 ? 10.232 11.455 -14.085 1.00 94.38 96 LYS A CA 1
ATOM 746 C C . LYS A 1 96 ? 9.509 10.104 -13.956 1.00 94.38 96 LYS A C 1
ATOM 748 O O . LYS A 1 96 ? 8.333 10.072 -13.626 1.00 94.38 96 LYS A O 1
ATOM 753 N N . TYR A 1 97 ? 10.208 8.982 -14.143 1.00 95.00 97 TYR A N 1
ATOM 754 C CA . TYR A 1 97 ? 9.603 7.650 -14.036 1.00 95.00 97 TYR A CA 1
ATOM 755 C C . TYR A 1 97 ? 9.348 7.259 -12.577 1.00 95.00 97 TYR A C 1
ATOM 757 O O . TYR A 1 97 ? 8.379 6.564 -12.284 1.00 95.00 97 TYR A O 1
ATOM 765 N N . GLN A 1 98 ? 10.197 7.736 -11.662 1.00 95.88 98 GLN A N 1
ATOM 766 C CA . GLN A 1 98 ? 10.024 7.563 -10.218 1.00 95.88 98 GLN A CA 1
ATOM 767 C C . GLN A 1 98 ? 8.849 8.396 -9.673 1.00 95.88 98 GLN A C 1
ATOM 769 O O . GLN A 1 98 ? 8.229 8.026 -8.680 1.00 95.88 98 GLN A O 1
ATOM 774 N N . GLU A 1 99 ? 8.505 9.509 -10.322 1.00 94.50 99 GLU A N 1
ATOM 775 C CA . GLU A 1 99 ? 7.320 10.312 -9.993 1.00 94.50 99 GLU A CA 1
ATOM 776 C C . GLU A 1 99 ? 6.034 9.708 -10.603 1.00 94.50 99 GLU A C 1
ATOM 778 O O . GLU A 1 99 ? 4.958 9.791 -10.010 1.00 94.50 99 GLU A O 1
ATOM 783 N N . GLU A 1 100 ? 6.148 9.006 -11.736 1.00 94.56 100 GLU A N 1
ATOM 784 C CA . GLU A 1 100 ? 5.046 8.344 -12.456 1.00 94.56 100 GLU A CA 1
ATOM 785 C C . GLU A 1 100 ? 4.704 6.927 -11.956 1.00 94.56 100 GLU A C 1
ATOM 787 O O . GLU A 1 100 ? 3.931 6.214 -12.595 1.00 94.56 100 GLU A O 1
ATOM 792 N N . VAL A 1 101 ? 5.203 6.495 -10.794 1.00 96.56 101 VAL A N 1
ATOM 793 C CA . VAL A 1 101 ? 4.895 5.165 -10.222 1.00 96.56 101 VAL A CA 1
ATOM 794 C C . VAL A 1 101 ? 3.393 4.821 -10.223 1.00 96.56 101 VAL A C 1
ATOM 796 O O . VAL A 1 101 ? 3.063 3.706 -10.635 1.00 96.56 101 VAL A O 1
ATOM 799 N N . PRO A 1 102 ? 2.457 5.729 -9.854 1.00 96.38 102 PRO A N 1
ATOM 800 C CA . PRO A 1 102 ? 1.025 5.421 -9.886 1.00 96.38 102 PRO A CA 1
ATOM 801 C C . PRO A 1 102 ? 0.492 5.029 -11.276 1.00 96.38 102 PRO A C 1
ATOM 803 O O . PRO A 1 102 ? -0.538 4.368 -11.361 1.00 96.38 102 PRO A O 1
ATOM 806 N N . VAL A 1 103 ? 1.177 5.417 -12.360 1.00 96.25 103 VAL A N 1
ATOM 807 C CA . VAL A 1 103 ? 0.811 5.064 -13.743 1.00 96.25 103 VAL A CA 1
ATOM 808 C C . VAL A 1 103 ? 1.071 3.582 -14.018 1.00 96.25 103 VAL A C 1
ATOM 810 O O . VAL A 1 103 ? 0.303 2.936 -14.730 1.00 96.25 103 VAL A O 1
ATOM 813 N N . TYR A 1 104 ? 2.145 3.032 -13.450 1.00 97.12 104 TYR A N 1
ATOM 814 C CA . TYR A 1 104 ? 2.588 1.655 -13.695 1.00 97.12 104 TYR A CA 1
ATOM 815 C C . TYR A 1 104 ? 2.210 0.685 -12.569 1.00 97.12 104 TYR A C 1
ATOM 817 O O . TYR A 1 104 ? 2.293 -0.528 -12.757 1.00 97.12 104 TYR A O 1
ATOM 825 N N . VAL A 1 105 ? 1.796 1.204 -11.410 1.00 98.12 105 VAL A N 1
ATOM 826 C CA . VAL A 1 105 ? 1.485 0.432 -10.201 1.00 98.12 105 VAL A CA 1
ATOM 827 C C . VAL A 1 105 ? 0.048 0.733 -9.758 1.00 98.12 105 VAL A C 1
ATOM 829 O O . VAL A 1 105 ? -0.170 1.607 -8.917 1.00 98.12 105 VA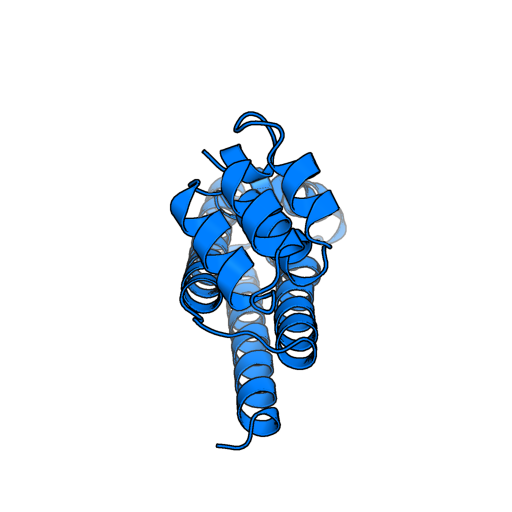L A O 1
ATOM 832 N N . PRO A 1 106 ? -0.960 0.016 -10.289 1.00 96.88 106 PRO A N 1
ATOM 833 C CA . PRO A 1 106 ? -2.370 0.281 -9.990 1.00 96.88 106 PRO A CA 1
ATOM 834 C C . PRO A 1 106 ? -2.724 0.298 -8.495 1.00 96.88 106 PRO A C 1
ATOM 836 O O . PRO A 1 106 ? -3.569 1.080 -8.064 1.00 96.88 106 PRO A O 1
ATOM 839 N N . LYS A 1 107 ? -2.073 -0.540 -7.677 1.00 97.81 107 LYS A N 1
ATOM 840 C CA . LYS A 1 107 ? -2.307 -0.607 -6.225 1.00 97.81 107 LYS A CA 1
ATOM 841 C C . LYS A 1 107 ? -1.553 0.445 -5.410 1.00 97.81 107 LYS A C 1
ATOM 843 O O . LYS A 1 107 ? -1.685 0.455 -4.192 1.00 97.81 107 LYS A O 1
ATOM 848 N N . TRP A 1 108 ? -0.832 1.369 -6.042 1.00 98.06 108 TRP A N 1
ATOM 849 C CA . TRP A 1 108 ? -0.066 2.404 -5.343 1.00 98.06 108 TRP A CA 1
ATOM 850 C C . TRP A 1 108 ? -0.930 3.344 -4.497 1.00 98.06 108 TRP A C 1
ATOM 852 O O . TRP A 1 108 ? -0.596 3.628 -3.350 1.00 98.06 108 TRP A O 1
ATOM 862 N N . MET A 1 109 ? -2.057 3.815 -5.040 1.00 96.75 109 MET A N 1
ATOM 863 C CA . MET A 1 109 ? -2.967 4.692 -4.294 1.00 96.75 109 MET A CA 1
ATOM 864 C C . MET A 1 109 ? -3.697 3.943 -3.168 1.00 96.75 109 MET A C 1
ATOM 866 O O . MET A 1 109 ? -3.656 4.432 -2.040 1.00 96.75 109 MET A O 1
ATOM 870 N N . PRO A 1 110 ? -4.260 2.735 -3.391 1.00 97.44 110 PRO A N 1
ATOM 871 C CA . PRO A 1 110 ? -4.766 1.911 -2.293 1.00 97.44 110 PRO A CA 1
ATOM 872 C C . PRO A 1 110 ? -3.737 1.639 -1.193 1.00 97.44 110 PRO A C 1
ATOM 874 O O . PRO A 1 110 ? -4.069 1.687 -0.014 1.00 97.44 110 PRO A O 1
ATOM 877 N N . PHE A 1 111 ? -2.474 1.417 -1.558 1.00 98.25 111 PHE A N 1
ATOM 878 C CA . PHE A 1 111 ? -1.398 1.220 -0.590 1.00 98.25 111 PHE A CA 1
ATOM 879 C C . PHE A 1 111 ? -1.152 2.457 0.281 1.00 98.25 111 PHE A C 1
ATOM 881 O O . PHE A 1 111 ? -0.993 2.335 1.493 1.00 98.25 111 PHE A O 1
ATOM 888 N N . LYS A 1 112 ? -1.191 3.657 -0.309 1.00 97.50 112 LYS A N 1
ATOM 889 C CA . LYS A 1 112 ? -1.106 4.916 0.445 1.00 97.50 112 LYS A CA 1
ATOM 890 C C . LYS A 1 112 ? -2.277 5.101 1.406 1.00 97.50 112 LYS A C 1
ATOM 892 O O . LYS A 1 112 ? -2.064 5.536 2.535 1.00 97.50 112 LYS A O 1
ATOM 897 N N . GLU A 1 113 ? -3.496 4.764 0.987 1.00 97.44 113 GLU A N 1
ATOM 898 C CA . GLU A 1 113 ? -4.660 4.833 1.879 1.00 97.44 113 GLU A CA 1
ATOM 899 C C . GLU A 1 113 ? -4.571 3.793 3.007 1.00 97.44 113 GLU A C 1
ATOM 901 O O . GLU A 1 113 ? -4.905 4.117 4.144 1.00 97.44 113 GLU A O 1
ATOM 906 N N . LEU A 1 114 ? -4.035 2.592 2.748 1.00 98.00 114 LEU A N 1
ATOM 907 C CA . LEU A 1 114 ? -3.752 1.608 3.800 1.00 98.00 114 LEU A CA 1
ATOM 908 C C . LEU A 1 114 ? -2.762 2.159 4.832 1.00 98.00 114 LEU A C 1
ATOM 910 O O . LEU A 1 114 ? -3.023 2.091 6.029 1.00 98.00 114 LEU A O 1
ATOM 914 N N . MET A 1 115 ? -1.648 2.740 4.375 1.00 97.81 115 MET A N 1
ATOM 915 C CA . MET A 1 115 ? -0.665 3.371 5.260 1.00 97.81 115 MET A CA 1
ATOM 916 C C . MET A 1 115 ? -1.287 4.476 6.116 1.00 97.81 115 MET A C 1
ATOM 918 O O . MET A 1 115 ? -0.970 4.580 7.296 1.00 97.81 115 MET A O 1
ATOM 922 N N . MET A 1 116 ? -2.179 5.281 5.533 1.00 96.69 116 MET A N 1
ATOM 923 C CA . MET A 1 116 ? -2.927 6.295 6.272 1.00 96.69 116 MET A CA 1
ATOM 924 C C . MET A 1 116 ? -3.806 5.648 7.347 1.00 96.69 116 MET A C 1
ATOM 926 O O . MET A 1 116 ? -3.748 6.070 8.496 1.00 96.69 116 MET A O 1
ATOM 930 N N . MET A 1 117 ? -4.548 4.584 7.024 1.00 96.75 117 MET A N 1
ATOM 931 C CA . MET A 1 117 ? -5.402 3.894 7.998 1.00 96.75 117 MET A CA 1
ATOM 932 C C . MET A 1 117 ? -4.631 3.302 9.180 1.00 96.75 117 MET A C 1
ATOM 934 O O . MET A 1 117 ? -5.132 3.374 10.296 1.00 96.75 117 MET A O 1
ATOM 938 N N . LEU A 1 118 ? -3.425 2.764 8.961 1.00 96.94 118 LEU A N 1
ATOM 939 C CA . LEU A 1 118 ? -2.579 2.195 10.024 1.00 96.94 118 LEU A CA 1
ATOM 940 C C . LEU A 1 118 ? -2.150 3.219 11.091 1.00 96.94 118 LEU A C 1
ATOM 942 O O . LEU A 1 118 ? -1.670 2.821 12.146 1.00 96.94 118 LEU A O 1
ATOM 946 N N . GLN A 1 119 ? -2.270 4.518 10.809 1.00 96.31 119 GLN A N 1
ATOM 947 C CA . GLN A 1 119 ? -1.820 5.605 11.690 1.00 96.31 119 GLN A CA 1
ATOM 948 C C . GLN A 1 119 ? -2.929 6.614 12.021 1.00 96.31 119 GLN A C 1
ATOM 950 O O . GLN A 1 119 ? -2.761 7.463 12.894 1.00 96.31 119 GLN A O 1
ATOM 955 N N . ALA A 1 120 ? -4.053 6.554 11.311 1.00 94.62 120 ALA A N 1
ATOM 956 C CA . ALA A 1 120 ? -5.154 7.488 11.458 1.00 94.62 120 ALA A CA 1
ATOM 957 C C . ALA A 1 120 ? -6.032 7.154 12.664 1.00 94.62 120 ALA A C 1
ATOM 959 O O . ALA A 1 120 ? -6.182 6.009 13.076 1.00 94.62 120 ALA A O 1
ATOM 960 N N . SER A 1 121 ? -6.707 8.168 13.184 1.00 94.81 121 SER A N 1
ATOM 961 C CA . SER A 1 121 ? -7.817 8.027 14.115 1.00 94.81 121 SER A CA 1
ATOM 962 C C . SER A 1 121 ? -9.120 7.634 13.402 1.00 94.81 121 SER A C 1
ATOM 964 O O . SER A 1 121 ? -9.312 7.873 12.210 1.00 94.81 121 SER A O 1
ATOM 966 N N . LEU A 1 122 ? -10.098 7.117 14.159 1.00 93.44 122 LEU A N 1
ATOM 967 C CA . LEU A 1 122 ? -11.446 6.820 13.638 1.00 93.44 122 LEU A CA 1
ATOM 968 C C . LEU A 1 122 ? -12.124 8.018 12.952 1.00 93.44 122 LEU A C 1
ATOM 970 O O . LEU A 1 122 ? -12.945 7.826 12.057 1.00 93.44 122 LEU A O 1
ATOM 974 N N . GLN A 1 123 ? -11.828 9.243 13.401 1.00 93.75 123 GLN A N 1
ATOM 975 C CA . GLN A 1 123 ? -12.387 10.452 12.799 1.00 93.75 123 GLN A CA 1
ATOM 976 C C . GLN A 1 123 ? -11.788 10.686 11.414 1.00 93.75 123 GLN A C 1
ATOM 978 O O . GLN A 1 123 ? -12.537 10.816 10.453 1.00 93.75 123 GLN A O 1
ATOM 983 N N . GLU A 1 124 ? -10.460 10.646 11.305 1.00 95.44 124 GLU A N 1
ATOM 984 C CA . GLU A 1 124 ? -9.753 10.823 10.034 1.00 95.44 124 GLU A CA 1
ATOM 985 C C . GLU A 1 124 ? -10.138 9.747 9.015 1.00 95.44 124 GLU A C 1
ATOM 987 O O . GLU A 1 124 ? -10.330 10.062 7.843 1.00 95.44 124 GLU A O 1
ATOM 992 N N . ILE A 1 125 ? -10.334 8.496 9.453 1.00 95.25 125 ILE A N 1
ATOM 993 C CA . ILE A 1 125 ? -10.841 7.417 8.591 1.00 95.25 125 ILE A CA 1
ATOM 994 C C . ILE A 1 125 ? -12.250 7.746 8.075 1.00 95.25 125 ILE A C 1
ATOM 996 O O . ILE A 1 125 ? -12.531 7.566 6.890 1.00 95.25 125 ILE A O 1
ATOM 1000 N N . GLY A 1 126 ? -13.135 8.255 8.938 1.00 93.31 126 GLY A N 1
ATOM 1001 C CA . GLY A 1 126 ? -14.477 8.689 8.541 1.00 93.31 126 GLY A CA 1
ATOM 1002 C C . GLY A 1 126 ? -14.455 9.853 7.545 1.00 93.31 126 GLY A C 1
ATOM 1003 O O . GLY A 1 126 ? -15.172 9.822 6.544 1.00 93.31 126 GLY A O 1
ATOM 1004 N N . ASP A 1 127 ? -13.592 10.839 7.777 1.00 94.00 127 ASP A N 1
ATOM 1005 C CA . ASP A 1 127 ? -13.433 12.005 6.904 1.00 94.00 127 ASP A CA 1
ATOM 1006 C C . ASP A 1 127 ? -12.845 11.602 5.541 1.00 94.00 127 ASP A C 1
ATOM 1008 O O . ASP A 1 127 ? -13.296 12.070 4.497 1.00 94.00 127 ASP A O 1
ATOM 1012 N N . ARG A 1 128 ? -11.890 10.664 5.527 1.00 94.75 128 ARG A N 1
ATOM 1013 C CA . ARG A 1 128 ? -11.310 10.075 4.308 1.00 94.75 128 ARG A CA 1
ATOM 1014 C C . ARG A 1 128 ? -12.281 9.179 3.543 1.00 94.75 128 ARG A C 1
ATOM 1016 O O . ARG A 1 128 ? -12.150 9.060 2.324 1.00 94.75 128 ARG A O 1
ATOM 1023 N N . TRP A 1 129 ? -13.240 8.555 4.226 1.00 95.75 129 TRP A N 1
ATOM 1024 C CA . TRP A 1 129 ? -14.332 7.809 3.599 1.00 95.75 129 TRP A CA 1
ATOM 1025 C C . TRP A 1 129 ? -15.338 8.734 2.901 1.00 95.75 129 TRP A C 1
ATOM 1027 O O . TRP A 1 129 ? -15.792 8.415 1.801 1.00 95.75 129 TRP A O 1
ATOM 1037 N N . ALA A 1 130 ? -15.662 9.877 3.521 1.00 93.62 130 ALA A N 1
ATOM 1038 C CA . ALA A 1 130 ? -16.560 10.917 3.003 1.00 93.62 130 ALA A CA 1
ATOM 1039 C C . ALA A 1 130 ? -17.847 10.357 2.365 1.00 93.62 130 ALA A C 1
ATOM 1041 O O . ALA A 1 130 ? -18.095 10.534 1.170 1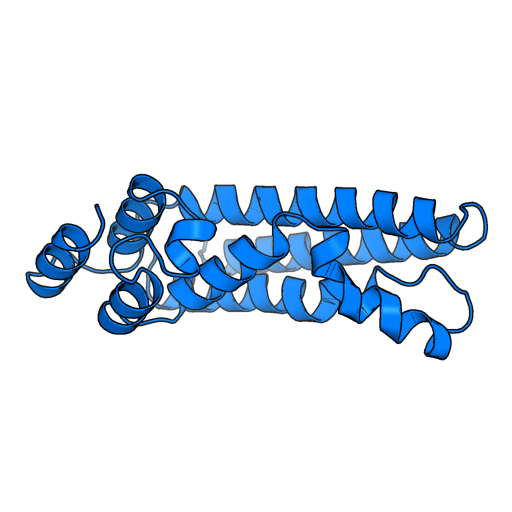.00 93.62 130 ALA A O 1
ATOM 1042 N N . ASP A 1 131 ? -18.643 9.627 3.153 1.00 90.50 131 ASP A N 1
ATOM 1043 C CA . ASP A 1 131 ? -19.909 9.008 2.723 1.00 90.50 131 ASP A CA 1
ATOM 1044 C C . ASP A 1 131 ? -19.797 8.156 1.441 1.00 90.50 131 ASP A C 1
ATOM 1046 O O . ASP A 1 131 ? -20.695 8.142 0.597 1.00 90.50 131 ASP A O 1
ATOM 1050 N N . GLY A 1 132 ? -18.675 7.448 1.274 1.00 91.06 132 GLY A N 1
ATOM 1051 C CA . GLY A 1 132 ? -18.426 6.562 0.134 1.00 91.06 132 GLY A CA 1
ATOM 1052 C C . GLY A 1 132 ? -17.922 7.281 -1.119 1.00 91.06 132 GLY A C 1
ATOM 1053 O O . GLY A 1 132 ? -17.857 6.677 -2.186 1.00 91.06 132 GLY A O 1
ATOM 1054 N N . LYS A 1 133 ? -17.580 8.570 -1.014 1.00 92.69 133 LYS A N 1
ATOM 1055 C CA . LYS A 1 133 ? -17.092 9.401 -2.130 1.00 92.69 133 LYS A CA 1
ATOM 1056 C C . LYS A 1 133 ? -15.643 9.850 -1.957 1.00 92.69 133 LYS A C 1
ATOM 1058 O O . LYS A 1 133 ? -15.098 10.506 -2.841 1.00 92.69 133 LYS A O 1
ATOM 1063 N N . GLY A 1 134 ? -15.040 9.549 -0.811 1.00 94.06 134 GLY A N 1
ATOM 1064 C CA . GLY A 1 134 ? -13.677 9.941 -0.491 1.00 94.06 134 GLY A CA 1
ATOM 1065 C C . GLY A 1 134 ? -12.618 9.029 -1.117 1.00 94.06 134 GLY A C 1
ATOM 1066 O O . GLY A 1 134 ? -12.938 7.967 -1.661 1.00 94.06 134 GLY A O 1
ATOM 1067 N N . PRO A 1 135 ? -11.333 9.413 -1.016 1.00 94.06 135 PRO A N 1
ATOM 1068 C CA . PRO A 1 135 ? -10.219 8.629 -1.550 1.00 94.06 135 PRO A CA 1
ATOM 1069 C C . PRO A 1 135 ? -10.166 7.208 -0.977 1.00 94.06 135 PRO A C 1
ATOM 1071 O O . PRO A 1 135 ? -9.808 6.276 -1.694 1.00 94.06 135 PRO A O 1
ATOM 1074 N N . LEU A 1 136 ? -10.593 7.019 0.275 1.00 94.38 136 LEU A N 1
ATOM 1075 C CA . LEU A 1 136 ? -10.609 5.699 0.893 1.00 94.38 136 LEU A CA 1
ATOM 1076 C C . LEU A 1 136 ? -11.655 4.771 0.254 1.00 94.38 136 LEU A C 1
ATOM 1078 O O . LEU A 1 136 ? -11.377 3.595 0.037 1.00 94.38 136 LEU A O 1
ATOM 1082 N N . ALA A 1 137 ? -12.823 5.306 -0.109 1.00 94.75 137 ALA A N 1
ATOM 1083 C CA . ALA A 1 137 ? -13.882 4.549 -0.779 1.00 94.75 137 ALA A CA 1
ATOM 1084 C C . ALA A 1 137 ? -13.536 4.197 -2.236 1.00 94.75 137 ALA A C 1
ATOM 1086 O O . ALA A 1 137 ? -14.024 3.207 -2.772 1.00 94.75 137 ALA A O 1
ATOM 1087 N N . ALA A 1 138 ? -12.666 4.985 -2.875 1.00 94.50 138 ALA A N 1
ATOM 1088 C CA . ALA A 1 138 ? -12.106 4.646 -4.182 1.00 94.50 138 ALA A CA 1
ATOM 1089 C C . ALA A 1 138 ? -11.038 3.537 -4.097 1.00 94.50 138 ALA A C 1
ATOM 1091 O O . ALA A 1 138 ? -10.800 2.833 -5.079 1.00 94.50 138 ALA A O 1
ATOM 1092 N N . ALA A 1 139 ? -10.383 3.396 -2.941 1.00 94.69 139 ALA A N 1
ATOM 1093 C CA . ALA A 1 139 ? -9.310 2.434 -2.715 1.00 94.69 139 ALA A CA 1
ATOM 1094 C C . ALA A 1 139 ? -9.802 1.066 -2.218 1.00 94.69 139 ALA A C 1
ATOM 1096 O O . ALA A 1 139 ? -9.243 0.044 -2.622 1.00 94.69 139 ALA A O 1
ATOM 1097 N N . PHE A 1 140 ? -10.822 1.053 -1.357 1.00 95.06 140 PHE A N 1
ATOM 1098 C CA . PHE A 1 140 ? -11.305 -0.135 -0.657 1.00 95.06 140 PHE A CA 1
ATOM 1099 C C . PHE A 1 140 ? -12.828 -0.194 -0.618 1.00 95.06 140 PHE A C 1
ATOM 1101 O O . PHE A 1 140 ? -13.521 0.824 -0.567 1.00 95.06 140 PHE A O 1
ATOM 1108 N N . SER A 1 141 ? -13.356 -1.412 -0.566 1.00 94.69 141 SER A N 1
ATOM 1109 C CA . SER A 1 141 ? -14.772 -1.643 -0.305 1.00 94.69 141 SER A CA 1
ATOM 1110 C C . SER A 1 141 ? -15.154 -1.270 1.132 1.00 94.69 141 SER A C 1
ATOM 1112 O O . SER A 1 141 ? -14.348 -1.340 2.061 1.00 94.69 141 SER A O 1
ATOM 1114 N N . SER A 1 142 ? -16.436 -0.965 1.344 1.00 95.12 142 SER A N 1
ATOM 1115 C CA . SER A 1 142 ? -17.015 -0.745 2.680 1.00 95.12 142 SER A CA 1
ATOM 1116 C C . SER A 1 142 ? -16.733 -1.915 3.635 1.00 95.12 142 SER A C 1
ATOM 1118 O O . SER A 1 142 ? -16.446 -1.705 4.814 1.00 95.12 142 SER A O 1
ATOM 1120 N N . SER A 1 143 ? -16.750 -3.156 3.135 1.00 94.56 143 SER A N 1
ATOM 1121 C CA . SER A 1 143 ? -16.414 -4.352 3.916 1.00 94.56 143 SER A CA 1
ATOM 1122 C C . SER A 1 143 ? -14.959 -4.378 4.376 1.00 94.56 143 SER A C 1
ATOM 1124 O O . SER A 1 143 ? -14.720 -4.636 5.554 1.00 94.56 143 SER A O 1
ATOM 1126 N N . GLU A 1 144 ? -14.009 -4.084 3.486 1.00 94.75 144 GLU A N 1
ATOM 1127 C CA . GLU A 1 144 ? -12.576 -4.064 3.814 1.00 94.75 144 GLU A CA 1
ATOM 1128 C C . GLU A 1 144 ? -12.266 -2.956 4.824 1.00 94.75 144 GLU A C 1
ATOM 1130 O O . GLU A 1 144 ? -11.616 -3.210 5.836 1.00 94.75 144 GLU A O 1
ATOM 1135 N N . VAL A 1 145 ? -12.819 -1.753 4.625 1.00 95.94 145 VAL A N 1
ATOM 1136 C CA . VAL A 1 145 ? -12.649 -0.635 5.567 1.00 95.94 145 VAL A CA 1
ATOM 1137 C C . VAL A 1 145 ? -13.211 -0.992 6.944 1.00 95.94 145 VAL A C 1
ATOM 1139 O O . VAL A 1 145 ? -12.561 -0.759 7.961 1.00 95.94 145 VAL A O 1
ATOM 1142 N N . LYS A 1 146 ? -14.399 -1.607 7.008 1.00 95.50 146 LYS A N 1
ATOM 1143 C CA . LYS A 1 146 ? -14.988 -2.059 8.278 1.00 95.50 146 LYS A CA 1
ATOM 1144 C C . LYS A 1 146 ? -14.162 -3.148 8.953 1.00 95.50 146 LYS A C 1
ATOM 1146 O O . LYS A 1 146 ? -14.085 -3.150 10.179 1.00 95.50 146 LYS A O 1
ATOM 1151 N N . ALA A 1 147 ? -13.612 -4.094 8.195 1.00 94.94 147 ALA A N 1
ATOM 1152 C CA . ALA A 1 147 ? -12.746 -5.138 8.735 1.00 94.94 147 ALA A CA 1
ATOM 1153 C C . ALA A 1 147 ? -11.486 -4.518 9.349 1.00 94.94 147 ALA A C 1
ATOM 1155 O O . ALA A 1 147 ? -11.201 -4.756 10.518 1.00 94.94 147 ALA A O 1
ATOM 1156 N N . LEU A 1 148 ? -10.833 -3.609 8.626 1.00 95.38 148 LEU A N 1
ATOM 1157 C CA . LEU A 1 148 ? -9.620 -2.951 9.095 1.00 95.38 148 LEU A CA 1
ATOM 1158 C C . LEU A 1 148 ? -9.869 -2.028 10.303 1.00 95.38 148 LEU A C 1
ATOM 1160 O O . LEU A 1 148 ? -9.077 -2.017 11.238 1.00 95.38 148 LEU A O 1
ATOM 1164 N N . ILE A 1 149 ? -11.009 -1.324 10.361 1.00 96.19 149 ILE A N 1
ATOM 1165 C CA . ILE A 1 149 ? -11.421 -0.579 11.568 1.00 96.19 149 ILE A CA 1
ATOM 1166 C C . ILE A 1 149 ? -11.604 -1.519 12.769 1.00 96.19 149 ILE A C 1
ATOM 1168 O O . ILE A 1 149 ? -11.301 -1.143 13.899 1.00 96.19 149 ILE A O 1
ATOM 1172 N N . ARG A 1 150 ? -12.144 -2.726 12.566 1.00 95.94 150 ARG A N 1
ATOM 1173 C CA . ARG A 1 150 ? -12.294 -3.693 13.664 1.00 95.94 150 ARG A CA 1
ATOM 1174 C C . ARG A 1 150 ? -10.947 -4.224 14.137 1.00 95.94 150 ARG A C 1
ATOM 1176 O O . ARG A 1 150 ? -10.811 -4.381 15.343 1.00 95.94 150 ARG A O 1
ATOM 1183 N N . ALA A 1 151 ? -10.010 -4.435 13.215 1.00 96.12 151 ALA A N 1
ATOM 1184 C CA . ALA A 1 151 ? -8.666 -4.903 13.521 1.00 96.12 151 ALA A CA 1
ATOM 1185 C C . ALA A 1 151 ? -7.828 -3.851 14.262 1.00 96.12 151 ALA A C 1
ATOM 1187 O O . ALA A 1 151 ? -7.133 -4.186 15.206 1.00 96.12 151 ALA A O 1
ATOM 1188 N N . LEU A 1 152 ? -7.926 -2.573 13.880 1.00 95.56 152 LEU A N 1
ATOM 1189 C CA . LEU A 1 152 ? -7.102 -1.496 14.452 1.00 95.56 152 LEU A CA 1
ATOM 1190 C C . LEU A 1 152 ? -7.662 -0.880 15.743 1.00 95.56 152 LEU A C 1
ATOM 1192 O O . LEU A 1 152 ? -6.933 -0.222 16.482 1.00 95.56 152 LEU A O 1
ATOM 1196 N N . PHE A 1 153 ? -8.967 -1.013 16.005 1.00 94.81 153 PHE A N 1
ATOM 1197 C CA . PHE A 1 153 ? -9.616 -0.314 17.116 1.00 94.81 153 PHE A CA 1
ATOM 1198 C C . PHE A 1 153 ? -10.410 -1.248 18.021 1.00 94.81 153 PHE A C 1
ATOM 1200 O O . PHE A 1 153 ? -11.274 -2.013 17.582 1.00 94.81 153 PHE A O 1
ATOM 1207 N N . GLN A 1 154 ? -10.218 -1.056 19.325 1.00 92.25 154 GLN A N 1
ATOM 1208 C CA . GLN A 1 154 ? -10.963 -1.736 20.379 1.00 92.25 154 GLN A CA 1
ATOM 1209 C C . GLN A 1 154 ? -12.478 -1.504 20.279 1.00 92.25 154 GLN A C 1
ATOM 1211 O O . GLN A 1 154 ? -12.957 -0.473 19.788 1.00 92.25 154 GLN A O 1
ATOM 1216 N N . ASN A 1 155 ? -13.256 -2.472 20.771 1.00 93.25 155 ASN A N 1
ATOM 1217 C CA . ASN A 1 155 ? -14.713 -2.410 20.720 1.00 93.25 155 ASN A CA 1
ATOM 1218 C C . ASN A 1 155 ? -15.272 -1.335 21.658 1.00 93.25 155 ASN A C 1
ATOM 1220 O O . ASN A 1 155 ? -15.399 -1.543 22.859 1.00 93.25 155 ASN A O 1
ATOM 1224 N N . THR A 1 156 ? -15.617 -0.185 21.084 1.00 94.50 156 THR A N 1
ATOM 1225 C CA . THR A 1 156 ? -16.130 0.988 21.797 1.00 94.50 156 THR A CA 1
ATOM 1226 C C . THR A 1 156 ? -17.326 1.585 21.060 1.00 94.50 156 THR A C 1
ATOM 1228 O O . THR A 1 156 ? -17.498 1.371 19.856 1.00 94.50 156 THR A O 1
ATOM 1231 N N . GLU A 1 157 ? -18.125 2.402 21.749 1.00 92.44 157 GLU A N 1
ATOM 1232 C CA . GLU A 1 157 ? -19.226 3.150 21.123 1.00 92.44 157 GLU A CA 1
ATOM 1233 C C . GLU A 1 157 ? -18.732 4.051 19.984 1.00 92.44 157 GLU A C 1
ATOM 1235 O O . GLU A 1 157 ? -19.362 4.130 18.929 1.00 92.44 157 GLU A O 1
ATOM 1240 N N . ARG A 1 158 ? -17.551 4.666 20.145 1.00 91.19 158 ARG A N 1
ATOM 1241 C CA . ARG A 1 158 ? -16.921 5.487 19.101 1.00 91.19 158 ARG A CA 1
ATOM 1242 C C . ARG A 1 158 ? -16.616 4.668 17.845 1.00 91.19 158 ARG A C 1
ATOM 1244 O O . ARG A 1 158 ? -16.871 5.144 16.738 1.00 91.19 158 ARG A O 1
ATOM 1251 N N . ARG A 1 159 ? -16.123 3.431 17.999 1.00 94.94 159 ARG A N 1
ATOM 1252 C CA . ARG A 1 159 ? -15.911 2.503 16.875 1.00 94.94 159 ARG A CA 1
ATOM 1253 C C . ARG A 1 159 ? -17.233 2.132 16.212 1.00 94.94 159 ARG A C 1
ATOM 1255 O O . ARG A 1 159 ? -17.327 2.183 14.989 1.00 94.94 159 ARG A O 1
ATOM 1262 N N . ALA A 1 160 ? -18.257 1.793 16.994 1.00 93.50 160 ALA A N 1
ATOM 1263 C CA . ALA A 1 160 ? -19.579 1.455 16.467 1.00 93.50 160 ALA A CA 1
ATOM 1264 C C . ALA A 1 160 ? -20.186 2.613 15.652 1.00 93.50 160 ALA A C 1
ATOM 1266 O O . ALA A 1 160 ? -20.674 2.397 14.542 1.00 93.50 160 ALA A O 1
ATOM 1267 N N . ALA A 1 161 ? -20.075 3.846 16.153 1.00 92.25 161 ALA A N 1
ATOM 1268 C CA . ALA A 1 161 ? -20.527 5.045 15.454 1.00 92.25 161 ALA A CA 1
ATOM 1269 C C . ALA A 1 161 ? -19.761 5.290 14.142 1.00 92.25 161 ALA A C 1
ATOM 1271 O O . ALA A 1 161 ? -20.374 5.641 13.136 1.00 92.25 161 ALA A O 1
ATOM 1272 N N . ALA A 1 162 ? -18.439 5.080 14.124 1.00 91.69 162 ALA A N 1
ATOM 1273 C CA . ALA A 1 162 ? -17.639 5.185 12.903 1.00 91.69 162 ALA A CA 1
ATOM 1274 C C . ALA A 1 162 ? -18.038 4.115 11.871 1.00 91.69 162 ALA A C 1
ATOM 1276 O O . ALA A 1 162 ? -18.303 4.444 10.717 1.00 91.69 162 ALA A O 1
ATOM 1277 N N . LEU A 1 163 ? -18.181 2.854 12.295 1.00 94.19 163 LEU A N 1
ATOM 1278 C CA . LEU A 1 163 ? -18.606 1.746 11.432 1.00 94.19 163 LEU A CA 1
ATOM 1279 C C . LEU A 1 163 ? -19.982 1.984 10.791 1.00 94.19 163 LEU A C 1
ATOM 1281 O O . LEU A 1 163 ? -20.192 1.575 9.651 1.00 94.19 163 LEU A O 1
ATOM 1285 N N . ALA A 1 164 ? -20.903 2.653 11.490 1.00 92.31 164 ALA A N 1
ATOM 1286 C CA . ALA A 1 164 ? -22.232 2.983 10.969 1.00 92.31 164 ALA A CA 1
ATOM 1287 C C . ALA A 1 164 ? -22.210 4.018 9.824 1.00 92.31 164 ALA A C 1
ATOM 1289 O O . ALA A 1 164 ? -23.144 4.060 9.018 1.00 92.31 164 ALA A O 1
ATOM 1290 N N . LYS A 1 165 ? -21.155 4.841 9.740 1.00 89.94 165 LYS A N 1
ATOM 1291 C CA . LYS A 1 165 ? -20.958 5.830 8.663 1.00 89.94 165 LYS A CA 1
ATOM 1292 C C . LYS A 1 165 ? -20.376 5.214 7.389 1.00 89.94 165 LYS A C 1
ATOM 1294 O O . LYS A 1 165 ? -20.567 5.754 6.304 1.00 89.94 165 LYS A O 1
ATOM 1299 N N . ILE A 1 166 ? -19.698 4.076 7.508 1.00 92.38 166 ILE A N 1
ATOM 1300 C CA . ILE A 1 166 ? -19.167 3.334 6.365 1.00 92.38 166 ILE A CA 1
ATOM 1301 C C . ILE A 1 166 ? -20.319 2.499 5.785 1.00 92.38 166 ILE A C 1
ATOM 1303 O O . ILE A 1 166 ? -20.783 1.560 6.432 1.00 92.38 166 ILE A O 1
ATOM 1307 N N . LYS A 1 167 ? -20.845 2.845 4.606 1.00 81.25 167 LYS A N 1
ATOM 1308 C CA . LYS A 1 167 ? -21.963 2.127 3.963 1.00 81.25 167 LYS A CA 1
ATOM 1309 C C . LYS A 1 167 ? -21.501 1.434 2.703 1.00 81.25 167 LYS A C 1
ATOM 1311 O O . LYS A 1 167 ? -20.948 2.115 1.824 1.00 81.25 167 LYS A O 1
#

Secondary structure (DSSP, 8-state):
--HHHHHHHHHHHHHHHHHHHHHHHHHHTTTS-HHHHHHHHHHHHHHHHHHHHHHHHT-S---HHHHHHHHHHHHHHHHHGGGG---SSSGGGTHHHHH-HHHH-TTHHHHHHHHHHTT--HHHHHHHHGGGTSHHHHHS-HHHHHHHHHHHS-S-HHHHHHHHH--

Foldseek 3Di:
DPVVVVLVVLLVVLVVLLVVLLVVLVVQLVPDDLVVQLLVSLVSLLVVLVVLLVVLLPAQAAELVNLVSSLVSLVVCVVSVLVSQPSHPPNVVRVVSSVCSCVNRVLPLLSVVSSCLSPDDLVVLLVQCVLLPHSNNVNDALVSSLSSLSRYDDDDPSSVVSNVSSD

InterPro domains:
  IPR046362 Zw10/DSL1, C-terminal [G3DSA:1.10.357.150] (1-167)
  IPR055148 ZW10, C-terminal helical domain [PF22766] (12-166)

Sequence (167 aa):
MDDEENYSAASKAVRQVLHQLKRLGLVWQDVLPVNIYCKAVGTLLNTAISEIIVRITALEDISTEDGDRLYSLCKTVMDEGPQVFAPLSEESKNRKYQEEVPVYVPKWMPFKELMMMLQASLQEIGDRWADGKGPLAAAFSSSEVKALIRALFQNTERRAAALAKIK

Organism: NCBI:txid89673

pLDDT: mean 94.56, std 4.33, range [55.75, 98.38]